Protein AF-A0ABD0NRK8-F1 (afdb_monomer_lite)

Foldseek 3Di:
DFAADPVRDTPDDDDDDPDPADPQRVCCPDPVVVCVVVVNPPFDFFDADVPGPDTDGAADEDEPSHDDDSRYHYDDPCPDPPVPDD

pLDDT: mean 84.79, std 12.43, range [39.47, 96.19]

Radius of gyration: 16.11 Å; chains: 1; bounding box: 48×34×29 Å

Organism: Cirrhinus mrigala (NCBI:txid683832)

Structure (mmCIF, N/CA/C/O backbone):
data_AF-A0ABD0NRK8-F1
#
_entry.id   AF-A0ABD0NRK8-F1
#
loop_
_atom_site.group_PDB
_atom_site.id
_atom_site.type_symbol
_atom_site.label_atom_id
_atom_site.label_alt_id
_atom_site.label_comp_id
_atom_site.label_asym_id
_atom_site.label_entity_id
_atom_site.label_seq_id
_atom_site.pdbx_PDB_ins_code
_atom_site.Cartn_x
_atom_site.Cartn_y
_atom_site.Cartn_z
_atom_site.occupancy
_atom_site.B_iso_or_equiv
_atom_site.auth_seq_id
_atom_site.auth_comp_id
_atom_site.auth_asym_id
_atom_site.auth_atom_id
_atom_site.pdbx_PDB_model_num
ATOM 1 N N . MET A 1 1 ? -10.429 9.072 2.322 1.00 87.56 1 MET A N 1
ATOM 2 C CA . MET A 1 1 ? -9.212 8.408 1.806 1.00 87.56 1 MET A CA 1
ATOM 3 C C . MET A 1 1 ? -9.598 7.440 0.702 1.00 87.56 1 MET A C 1
ATOM 5 O O . MET A 1 1 ? -10.668 6.848 0.784 1.00 87.56 1 MET A O 1
ATOM 9 N N . ALA A 1 2 ? -8.766 7.287 -0.323 1.00 91.88 2 ALA A N 1
ATOM 10 C CA . ALA A 1 2 ? -9.017 6.346 -1.407 1.00 91.88 2 ALA A CA 1
ATOM 11 C C . ALA A 1 2 ? -7.723 5.623 -1.791 1.00 91.88 2 ALA A C 1
ATOM 13 O O . ALA A 1 2 ? -6.648 6.207 -1.685 1.00 91.88 2 ALA A O 1
ATOM 14 N N . ALA A 1 3 ? -7.845 4.373 -2.234 1.00 91.69 3 ALA A N 1
ATOM 15 C CA . ALA A 1 3 ? -6.762 3.618 -2.852 1.00 91.69 3 ALA A CA 1
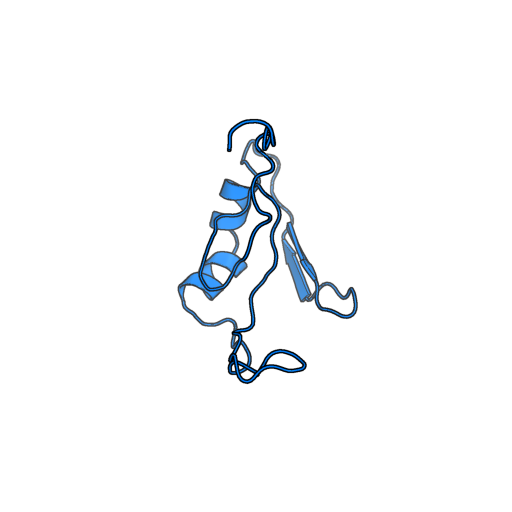ATOM 16 C C . ALA A 1 3 ? -7.071 3.435 -4.340 1.00 91.69 3 ALA A C 1
ATOM 18 O O . ALA A 1 3 ? -8.223 3.206 -4.731 1.00 91.69 3 ALA A O 1
ATOM 19 N N . VAL A 1 4 ? -6.035 3.563 -5.161 1.00 93.56 4 VAL A N 1
ATOM 20 C CA . VAL A 1 4 ? -6.134 3.603 -6.619 1.00 93.56 4 VAL A CA 1
ATOM 21 C C . VAL A 1 4 ? -5.131 2.614 -7.201 1.00 93.56 4 VAL A C 1
ATOM 23 O O . V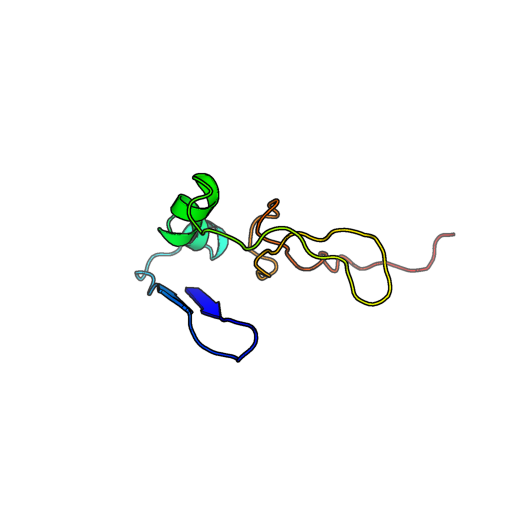AL A 1 4 ? -4.016 2.503 -6.694 1.00 93.56 4 VAL A O 1
ATOM 26 N N . ASP A 1 5 ? -5.536 1.876 -8.232 1.00 91.81 5 ASP A N 1
ATOM 27 C CA . ASP A 1 5 ? -4.648 0.956 -8.942 1.00 91.81 5 ASP A CA 1
ATOM 28 C C . ASP A 1 5 ? -3.743 1.678 -9.961 1.00 91.81 5 ASP A C 1
ATOM 30 O O . ASP A 1 5 ? -3.846 2.883 -10.204 1.00 91.81 5 ASP A O 1
ATOM 34 N N . VAL A 1 6 ? -2.869 0.914 -10.619 1.00 90.25 6 VAL 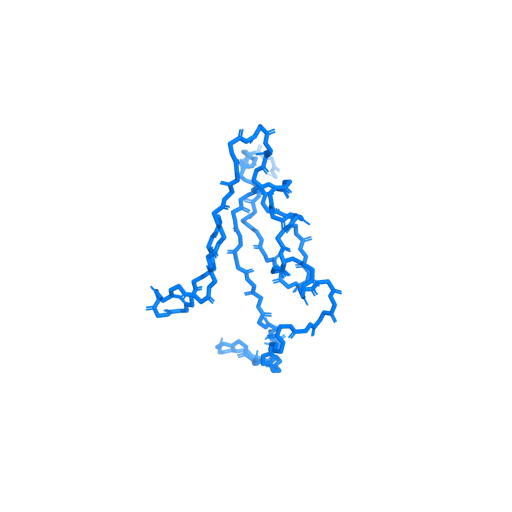A N 1
ATOM 35 C CA . VAL A 1 6 ? -1.962 1.418 -11.668 1.00 90.25 6 VAL A CA 1
ATOM 36 C C . VAL A 1 6 ? -2.683 1.971 -12.907 1.00 90.25 6 VAL A C 1
ATOM 38 O O . VAL A 1 6 ? -2.067 2.658 -13.716 1.00 90.25 6 VAL A O 1
ATOM 41 N N . ASN A 1 7 ? -3.980 1.691 -13.066 1.00 94.38 7 ASN A N 1
ATOM 42 C CA . ASN A 1 7 ? -4.817 2.155 -14.173 1.00 94.38 7 ASN A CA 1
ATOM 43 C C . ASN A 1 7 ? -5.685 3.360 -13.782 1.00 94.38 7 ASN A C 1
ATOM 45 O O . ASN A 1 7 ? -6.648 3.670 -14.488 1.00 94.38 7 ASN A O 1
ATOM 49 N N . TYR A 1 8 ? -5.372 4.026 -12.666 1.00 91.25 8 TYR A N 1
ATOM 50 C CA . TYR A 1 8 ? -6.129 5.157 -12.129 1.00 91.25 8 TYR A CA 1
ATOM 51 C C . TYR A 1 8 ? -7.580 4.815 -11.749 1.00 91.25 8 TYR A C 1
ATOM 53 O O . TYR A 1 8 ? -8.451 5.688 -11.740 1.00 91.25 8 TYR A O 1
ATOM 61 N N . LYS A 1 9 ? -7.867 3.551 -11.417 1.00 94.88 9 LYS A N 1
ATOM 62 C CA . LYS A 1 9 ? -9.188 3.115 -10.953 1.00 94.88 9 LYS A CA 1
ATOM 63 C C . LYS A 1 9 ? -9.231 3.084 -9.434 1.00 94.88 9 LYS A C 1
ATOM 65 O O . LYS A 1 9 ? -8.376 2.478 -8.792 1.00 94.88 9 LYS A O 1
ATOM 70 N N . PHE A 1 10 ? -10.263 3.696 -8.858 1.00 94.00 10 PHE A N 1
ATOM 71 C CA . PHE A 1 10 ? -10.547 3.564 -7.433 1.00 94.00 10 PHE A CA 1
ATOM 72 C C . PHE A 1 10 ? -10.907 2.111 -7.113 1.00 94.00 10 PHE A C 1
ATOM 74 O O . PHE A 1 10 ? -11.912 1.598 -7.603 1.00 94.00 10 PHE A O 1
ATOM 81 N N . ILE A 1 11 ? -10.089 1.465 -6.284 1.00 92.56 11 ILE A N 1
ATOM 82 C CA . ILE A 1 11 ? -10.326 0.102 -5.781 1.00 92.56 11 ILE A CA 1
ATOM 83 C C . ILE A 1 11 ? -10.878 0.113 -4.354 1.00 92.56 11 ILE A C 1
ATOM 85 O O . ILE A 1 11 ? -11.478 -0.858 -3.906 1.00 92.56 11 ILE A O 1
ATOM 89 N N . TYR A 1 12 ? -10.703 1.231 -3.649 1.00 92.25 12 TYR A N 1
ATOM 90 C CA . TYR A 1 12 ? -11.241 1.459 -2.320 1.00 92.25 12 TYR A CA 1
ATOM 91 C C . TYR A 1 12 ? -11.478 2.953 -2.119 1.00 92.25 12 TYR A C 1
ATOM 93 O O . TYR A 1 12 ? -10.647 3.781 -2.497 1.00 92.25 12 TYR A O 1
ATOM 101 N N . ALA A 1 13 ? -12.590 3.301 -1.483 1.00 91.56 13 ALA A N 1
ATOM 102 C CA . ALA A 1 13 ? -12.867 4.656 -1.046 1.00 91.56 13 ALA A CA 1
ATOM 103 C C . ALA A 1 13 ? -13.567 4.611 0.309 1.00 91.56 13 ALA A C 1
ATOM 105 O O . ALA A 1 13 ? -14.521 3.863 0.502 1.00 91.56 13 ALA A O 1
ATOM 106 N N . SER A 1 14 ? -13.103 5.444 1.232 1.00 87.75 14 SER A N 1
ATOM 107 C CA . SER A 1 14 ? -13.755 5.680 2.511 1.00 87.75 14 SER A CA 1
ATOM 108 C C . SER A 1 14 ? -13.930 7.176 2.729 1.00 87.75 14 SER A C 1
ATOM 110 O O . SER A 1 14 ? -12.991 7.970 2.566 1.00 87.75 14 SER A O 1
ATOM 112 N N . VAL A 1 15 ? -15.158 7.552 3.070 1.00 83.94 15 VAL A N 1
ATOM 113 C CA . VAL A 1 15 ? -15.557 8.925 3.371 1.00 83.94 15 VAL A CA 1
ATOM 114 C C . VAL A 1 15 ? -15.461 9.103 4.881 1.00 83.94 15 VAL A C 1
ATOM 116 O O . VAL A 1 15 ? -16.174 8.442 5.630 1.00 83.94 15 VAL A O 1
ATOM 119 N N . GLY A 1 16 ? -14.552 9.970 5.325 1.00 71.81 16 GLY A N 1
ATOM 120 C CA . GLY A 1 16 ? -14.422 10.304 6.742 1.00 71.81 16 GLY A CA 1
ATOM 121 C C . GLY A 1 16 ? -15.610 11.129 7.240 1.00 71.81 16 GLY A C 1
ATOM 122 O O . GLY A 1 16 ? -16.249 11.848 6.470 1.00 71.81 16 GLY A O 1
ATOM 123 N N . THR A 1 17 ? -15.895 11.039 8.537 1.00 65.06 17 THR A N 1
ATOM 124 C CA . THR A 1 17 ? -16.817 11.943 9.233 1.00 65.06 17 THR A CA 1
ATOM 125 C C . THR A 1 17 ? -16.105 13.248 9.604 1.00 65.06 17 THR A C 1
ATOM 127 O O . THR A 1 17 ? -14.877 13.319 9.641 1.00 65.06 17 THR A O 1
ATOM 130 N N . GLN A 1 18 ? -16.874 14.311 9.849 1.00 60.50 18 GLN A N 1
ATOM 131 C CA . GLN A 1 18 ? -16.359 15.650 10.145 1.00 60.50 18 GLN A CA 1
ATOM 132 C C . GLN A 1 18 ? -15.818 15.755 11.580 1.00 60.50 18 GLN A C 1
ATOM 134 O O . GLN A 1 18 ? -16.379 16.450 12.422 1.00 60.50 18 GLN A O 1
ATOM 139 N N . GLU A 1 19 ? -14.712 15.076 11.862 1.00 61.47 19 GLU A N 1
ATOM 140 C CA . GLU A 1 19 ? -13.961 15.223 13.108 1.00 61.47 19 GLU A CA 1
ATOM 141 C C . GLU A 1 19 ? -12.493 15.547 12.811 1.00 61.47 19 GLU A C 1
ATOM 143 O O . GLU A 1 19 ? -11.965 15.203 11.755 1.00 61.47 19 GLU A O 1
ATOM 148 N N . ARG A 1 20 ? -11.832 16.261 13.733 1.00 65.38 20 ARG A N 1
ATOM 149 C CA . ARG A 1 20 ? -10.422 16.690 13.640 1.00 65.38 20 ARG A CA 1
ATOM 150 C C . ARG A 1 20 ? -9.455 15.505 13.794 1.00 65.38 20 ARG A C 1
ATOM 152 O O . ARG A 1 20 ? -8.612 15.499 14.688 1.00 65.38 20 ARG A O 1
ATOM 159 N N . VAL A 1 21 ? -9.586 14.493 12.953 1.00 73.88 21 VAL A N 1
ATOM 160 C CA . VAL A 1 21 ? -8.663 13.365 12.898 1.00 73.88 21 VAL A CA 1
ATOM 161 C C . VAL A 1 21 ? -7.609 13.686 11.842 1.00 73.88 21 VAL A C 1
ATOM 163 O O . VAL A 1 21 ? -7.943 14.132 10.748 1.00 73.88 21 VAL A O 1
ATOM 166 N N . SER A 1 22 ? -6.329 13.519 12.179 1.00 81.69 22 SER A N 1
ATOM 167 C CA . SER A 1 22 ? -5.252 13.633 11.189 1.00 81.69 22 SER A CA 1
ATOM 168 C C . SER A 1 22 ? -5.401 12.552 10.117 1.00 81.69 22 SER A C 1
ATOM 170 O O . SER A 1 22 ? -5.978 11.502 10.390 1.00 81.69 22 SER A O 1
ATOM 172 N N . ASP A 1 23 ? -4.828 12.746 8.929 1.00 80.25 23 ASP A N 1
ATOM 173 C CA . ASP A 1 23 ? -4.882 11.730 7.864 1.00 80.25 23 ASP A CA 1
ATOM 174 C C . ASP A 1 23 ? -4.314 10.377 8.327 1.00 80.25 23 ASP A C 1
ATOM 176 O O . ASP A 1 23 ? -4.894 9.325 8.061 1.00 80.25 23 ASP A O 1
ATOM 180 N N . ALA A 1 24 ? -3.250 10.410 9.137 1.00 80.88 24 ALA A N 1
ATOM 181 C CA . ALA A 1 24 ? -2.682 9.235 9.798 1.00 80.88 24 ALA A CA 1
ATOM 182 C C . ALA A 1 24 ? -3.684 8.538 10.738 1.00 80.88 24 ALA A C 1
ATOM 184 O O . ALA A 1 24 ? -3.790 7.312 10.756 1.00 80.88 24 ALA A O 1
ATOM 185 N N . GLY A 1 25 ? -4.420 9.325 11.528 1.00 84.25 25 GLY A N 1
ATOM 186 C CA . GLY A 1 25 ? -5.443 8.813 12.433 1.00 84.25 25 GLY A CA 1
ATOM 187 C C . GLY A 1 25 ? -6.653 8.269 11.681 1.00 84.25 25 GLY A C 1
ATOM 188 O O . GLY A 1 25 ? -7.202 7.249 12.086 1.00 84.25 25 GLY A O 1
ATOM 189 N N . LEU A 1 26 ? -7.041 8.901 10.569 1.00 84.88 26 LEU A N 1
ATOM 190 C CA . LEU A 1 26 ? -8.117 8.417 9.715 1.00 84.88 26 LEU A CA 1
ATOM 191 C C . LEU A 1 26 ? -7.721 7.073 9.109 1.00 84.88 26 LEU A C 1
ATOM 193 O O . LEU A 1 26 ? -8.491 6.128 9.230 1.00 84.88 26 LEU A O 1
ATOM 197 N N . PHE A 1 27 ? -6.513 6.974 8.539 1.00 86.56 27 PHE A N 1
ATOM 198 C CA . PHE A 1 27 ? -5.973 5.735 7.979 1.00 86.56 27 PHE A CA 1
ATOM 199 C C . PHE A 1 27 ? -6.006 4.584 8.989 1.00 86.56 27 PHE A C 1
ATOM 201 O O . PHE A 1 27 ? -6.509 3.513 8.661 1.00 86.56 27 PHE A O 1
ATOM 208 N N . ALA A 1 28 ? -5.561 4.821 10.226 1.00 86.38 28 ALA A N 1
ATOM 209 C CA . ALA A 1 28 ? -5.543 3.808 11.282 1.00 86.38 28 ALA A CA 1
ATOM 210 C C . ALA A 1 28 ? -6.934 3.252 11.652 1.00 86.38 28 ALA A C 1
ATOM 212 O O . ALA A 1 28 ? -7.025 2.148 12.181 1.00 86.38 28 ALA A O 1
ATOM 213 N N . HIS A 1 29 ? -8.013 3.991 11.375 1.00 88.19 29 HIS A N 1
ATOM 214 C CA . HIS A 1 29 ? -9.391 3.551 11.628 1.00 88.19 29 HIS A CA 1
ATOM 215 C C . HIS A 1 29 ? -10.077 2.946 10.396 1.00 88.19 29 HIS A C 1
ATOM 217 O O . HIS A 1 29 ? -11.231 2.533 10.487 1.00 88.19 29 HIS A O 1
ATOM 223 N N . LEU A 1 30 ? -9.413 2.904 9.237 1.00 88.62 30 LEU A N 1
ATOM 224 C CA . LEU A 1 30 ? -9.996 2.320 8.033 1.00 88.62 30 LEU A CA 1
ATOM 225 C C . LEU A 1 30 ? -10.003 0.796 8.113 1.00 88.62 30 LEU A C 1
ATOM 227 O O . LEU A 1 30 ? -8.996 0.185 8.471 1.00 88.62 30 LEU A O 1
ATOM 231 N N . ASP A 1 31 ? -11.086 0.186 7.626 1.00 91.19 31 ASP A N 1
ATOM 232 C CA . ASP A 1 31 ? -11.142 -1.262 7.404 1.00 91.19 31 ASP A CA 1
ATOM 233 C C . ASP A 1 31 ? -9.987 -1.728 6.508 1.00 91.19 31 ASP A C 1
ATOM 235 O O . ASP A 1 31 ? -9.395 -2.769 6.762 1.00 91.19 31 ASP A O 1
ATOM 239 N N . LEU A 1 32 ? -9.573 -0.904 5.536 1.00 90.50 32 LEU A N 1
ATOM 240 C CA . LEU A 1 32 ? -8.370 -1.150 4.738 1.00 90.50 32 LEU A CA 1
ATOM 241 C C . LEU A 1 32 ? -7.127 -1.397 5.611 1.00 90.50 32 LEU A C 1
ATOM 243 O O . LEU A 1 32 ? -6.418 -2.369 5.384 1.00 90.50 32 LEU A O 1
ATOM 247 N N . CYS A 1 33 ? -6.871 -0.551 6.616 1.00 90.31 33 CYS A N 1
ATOM 248 C CA . CYS A 1 33 ? -5.716 -0.705 7.504 1.00 90.31 33 CYS A CA 1
ATOM 249 C C . CYS A 1 33 ? -5.833 -1.975 8.357 1.00 90.31 33 CYS A C 1
ATOM 251 O O . CYS A 1 33 ? -4.845 -2.671 8.570 1.00 90.31 33 CYS A O 1
ATOM 253 N N . LYS A 1 34 ? -7.047 -2.324 8.790 1.00 92.38 34 LYS A N 1
ATOM 254 C CA . LYS A 1 34 ? -7.300 -3.558 9.536 1.00 92.38 34 LYS A CA 1
ATOM 255 C C . LYS A 1 34 ? -7.032 -4.809 8.693 1.00 92.38 34 LYS A C 1
ATOM 257 O O . LYS A 1 34 ? -6.387 -5.736 9.173 1.00 92.38 34 LYS A O 1
ATOM 262 N N . GLU A 1 35 ? -7.491 -4.839 7.445 1.00 91.75 35 GLU A N 1
ATOM 263 C CA . GLU A 1 35 ? -7.232 -5.958 6.529 1.00 91.75 35 GLU A CA 1
ATOM 264 C C . GLU A 1 35 ? -5.741 -6.055 6.161 1.00 91.75 35 GLU A C 1
ATOM 266 O O . GLU A 1 35 ? -5.211 -7.156 6.009 1.00 91.75 35 GLU A O 1
ATOM 271 N N . MET A 1 36 ? -5.042 -4.916 6.079 1.00 91.69 36 MET A N 1
ATOM 272 C CA . MET A 1 36 ? -3.579 -4.862 5.958 1.00 91.69 36 MET A CA 1
ATOM 273 C C . MET A 1 36 ? -2.890 -5.499 7.170 1.00 91.69 36 MET A C 1
ATOM 275 O O . MET A 1 36 ? -2.051 -6.380 7.004 1.00 91.69 36 MET A O 1
ATOM 279 N N . ASP A 1 37 ? -3.288 -5.122 8.390 1.00 91.31 37 ASP A N 1
ATOM 280 C CA . ASP A 1 37 ? -2.739 -5.675 9.639 1.00 91.31 37 ASP A CA 1
ATOM 281 C C . ASP A 1 37 ? -2.955 -7.188 9.767 1.00 91.31 37 ASP A C 1
ATOM 283 O O . ASP A 1 37 ? -2.136 -7.892 10.358 1.00 91.31 37 ASP A O 1
ATOM 287 N N . GLN A 1 38 ? -4.053 -7.696 9.206 1.00 92.31 38 GLN A N 1
ATOM 288 C CA . GLN A 1 38 ? -4.382 -9.120 9.202 1.00 92.31 38 GLN A CA 1
ATOM 289 C C . GLN A 1 38 ? -3.764 -9.887 8.022 1.00 92.31 38 GLN A C 1
ATOM 291 O O . GLN A 1 38 ? -3.857 -11.113 7.991 1.00 92.31 38 GLN A O 1
ATOM 296 N N . GLY A 1 39 ? -3.136 -9.202 7.059 1.00 88.69 39 GLY A N 1
ATOM 297 C CA . GLY A 1 39 ? -2.566 -9.822 5.859 1.00 88.69 39 GLY A CA 1
ATOM 298 C C . GLY A 1 39 ? -3.611 -10.338 4.861 1.00 88.69 39 GLY A C 1
ATOM 299 O O . GLY A 1 39 ? -3.306 -11.209 4.051 1.00 88.69 39 GLY A O 1
ATOM 300 N N . GLN A 1 40 ? -4.835 -9.809 4.902 1.00 91.31 40 GLN A N 1
ATOM 301 C CA . GLN A 1 40 ? -5.997 -10.336 4.172 1.00 91.31 40 GLN A CA 1
ATOM 302 C C . GLN A 1 40 ? -6.218 -9.688 2.800 1.00 91.31 40 GLN A C 1
ATOM 304 O O . GLN A 1 40 ? -7.082 -10.116 2.034 1.00 91.31 40 GLN A O 1
ATOM 309 N N . LEU A 1 41 ? -5.411 -8.684 2.446 1.00 86.38 41 LEU A N 1
ATOM 310 C CA . LEU A 1 41 ? -5.502 -7.999 1.154 1.00 86.38 41 LEU A CA 1
ATOM 311 C C . LEU A 1 41 ? -5.053 -8.839 -0.051 1.00 86.38 41 LEU A C 1
ATOM 313 O O . LEU A 1 41 ? -5.163 -8.366 -1.179 1.00 86.38 41 LEU A O 1
ATOM 317 N N . ASN A 1 42 ? -4.595 -10.079 0.165 1.00 86.44 42 ASN A N 1
ATOM 318 C CA . ASN A 1 42 ? -4.223 -11.027 -0.890 1.00 86.44 42 ASN A CA 1
ATOM 319 C C . ASN A 1 42 ? -3.304 -10.404 -1.956 1.00 86.44 42 ASN A C 1
ATOM 321 O O . ASN A 1 42 ? -3.573 -10.497 -3.156 1.00 86.44 42 ASN A O 1
ATOM 325 N N . PHE A 1 43 ? -2.225 -9.747 -1.517 1.00 88.00 43 PHE A N 1
ATOM 326 C CA . PHE A 1 43 ? -1.217 -9.229 -2.438 1.00 88.00 43 PHE A CA 1
ATOM 327 C C . PHE A 1 43 ? -0.655 -10.359 -3.316 1.00 88.00 43 PHE A C 1
ATOM 329 O O . PHE A 1 43 ? -0.478 -11.483 -2.828 1.00 88.00 43 PHE A O 1
ATOM 336 N N . PRO A 1 44 ? -0.340 -10.081 -4.593 1.00 90.19 44 PRO A N 1
ATOM 337 C CA . PRO A 1 44 ? 0.388 -11.032 -5.416 1.00 90.19 44 PRO A CA 1
ATOM 338 C C . PRO A 1 44 ? 1.738 -11.391 -4.773 1.00 90.19 44 PRO A C 1
ATOM 340 O O . PRO A 1 44 ? 2.291 -10.594 -4.002 1.00 90.19 44 PRO A O 1
ATOM 343 N N . PRO A 1 45 ? 2.292 -12.577 -5.080 1.00 91.62 45 PRO A N 1
ATOM 344 C CA . PRO A 1 45 ? 3.633 -12.926 -4.635 1.00 91.62 45 PRO A CA 1
ATOM 345 C C . PRO A 1 45 ? 4.661 -11.907 -5.164 1.00 91.62 45 PRO A C 1
ATOM 347 O O . PRO A 1 45 ? 4.439 -11.328 -6.227 1.00 91.62 45 PRO A O 1
ATOM 350 N N . PRO A 1 46 ? 5.781 -11.684 -4.453 1.00 93.75 46 PRO A N 1
ATOM 351 C CA . PRO A 1 46 ? 6.834 -10.780 -4.906 1.00 93.75 46 PRO A CA 1
ATOM 352 C C . PRO A 1 46 ? 7.332 -11.103 -6.320 1.00 93.75 46 PRO A C 1
ATOM 354 O O . PRO A 1 46 ? 7.519 -12.273 -6.659 1.00 93.75 46 PRO A O 1
ATOM 357 N N . GLU A 1 47 ? 7.603 -10.061 -7.106 1.00 94.75 47 GLU A N 1
ATOM 358 C CA . GLU A 1 47 ? 8.118 -10.164 -8.476 1.00 94.75 47 GLU A CA 1
ATOM 359 C C . GLU A 1 47 ? 9.469 -9.443 -8.613 1.00 94.75 47 GLU A C 1
ATOM 361 O O . GLU A 1 47 ? 9.722 -8.465 -7.902 1.00 94.75 47 GLU A O 1
ATOM 366 N N . PRO A 1 48 ? 10.371 -9.908 -9.498 1.00 96.19 48 PRO A N 1
ATOM 367 C CA . PRO A 1 48 ? 11.653 -9.251 -9.714 1.00 96.19 48 PRO A CA 1
ATOM 368 C C . PRO A 1 48 ? 11.468 -7.856 -10.321 1.00 96.19 48 PRO A C 1
ATOM 370 O O . PRO A 1 48 ? 10.642 -7.650 -11.213 1.00 96.19 48 PRO A O 1
ATOM 373 N N . LEU A 1 49 ? 12.270 -6.891 -9.869 1.00 93.00 49 LEU A N 1
ATOM 374 C CA . LEU A 1 49 ? 12.293 -5.564 -10.483 1.00 93.00 49 LEU A CA 1
ATOM 375 C C . LEU A 1 49 ? 12.760 -5.639 -11.948 1.00 93.00 49 LEU A C 1
ATOM 377 O O . LEU A 1 49 ? 13.593 -6.481 -12.295 1.00 93.00 49 LEU A O 1
ATOM 381 N N . PRO A 1 50 ? 12.308 -4.716 -12.819 1.00 93.50 50 PRO A N 1
ATOM 382 C CA . PRO A 1 50 ? 12.828 -4.631 -14.177 1.00 93.50 50 PRO A CA 1
ATOM 383 C C . PRO A 1 50 ? 14.356 -4.549 -14.152 1.00 93.50 50 PRO A C 1
ATOM 385 O O . PRO A 1 50 ? 14.920 -3.716 -13.444 1.00 93.50 50 PRO A O 1
ATOM 388 N N . SER A 1 51 ? 15.028 -5.398 -14.933 1.00 94.06 51 SER A N 1
ATOM 389 C CA . SER A 1 51 ? 16.497 -5.479 -15.025 1.00 94.06 51 SER A CA 1
ATOM 390 C C . SER A 1 51 ? 17.245 -5.884 -13.740 1.00 94.06 51 SER A C 1
ATOM 392 O O . SER A 1 51 ? 18.444 -5.635 -13.633 1.00 94.06 51 SER A O 1
ATOM 394 N N . SER A 1 52 ? 16.578 -6.525 -12.775 1.00 94.75 52 SER A N 1
ATOM 395 C CA . SER A 1 52 ? 17.207 -6.992 -11.535 1.00 94.75 52 SER A CA 1
ATOM 396 C C . SER A 1 52 ? 16.640 -8.332 -11.061 1.00 94.75 52 SER A C 1
ATOM 398 O O . SER A 1 52 ? 15.466 -8.615 -11.254 1.00 94.75 52 SER A O 1
ATOM 400 N N . ASP A 1 53 ? 17.456 -9.120 -10.360 1.00 94.50 53 ASP A N 1
ATOM 401 C CA . ASP A 1 53 ? 17.014 -10.335 -9.655 1.00 94.50 53 ASP A CA 1
ATOM 402 C C . ASP A 1 53 ? 16.453 -10.032 -8.248 1.00 94.50 53 ASP A C 1
ATOM 404 O O . ASP A 1 53 ? 16.150 -10.939 -7.469 1.00 94.50 53 ASP A O 1
ATOM 408 N N . ILE A 1 54 ? 16.332 -8.749 -7.889 1.00 94.81 54 ILE A N 1
ATOM 409 C CA . ILE A 1 54 ? 15.768 -8.314 -6.610 1.00 94.81 54 ILE A CA 1
ATOM 410 C C . ILE A 1 54 ? 14.252 -8.521 -6.637 1.00 94.81 54 ILE A C 1
ATOM 412 O O . ILE A 1 54 ? 13.531 -7.795 -7.322 1.00 94.81 54 ILE A O 1
ATOM 416 N N . MET A 1 55 ? 13.781 -9.490 -5.850 1.00 95.00 55 MET A N 1
ATOM 417 C CA . MET A 1 55 ? 12.359 -9.738 -5.602 1.00 95.00 55 MET A CA 1
ATOM 418 C C . MET A 1 55 ? 11.757 -8.595 -4.785 1.00 95.00 55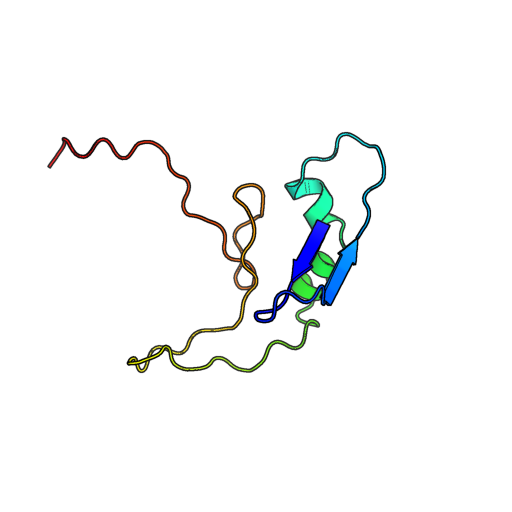 MET A C 1
ATOM 420 O O . MET A 1 55 ? 12.188 -8.340 -3.658 1.00 95.00 55 MET A O 1
ATOM 424 N N . MET A 1 56 ? 10.742 -7.936 -5.336 1.00 92.69 56 MET A N 1
ATOM 425 C CA . MET A 1 56 ? 10.059 -6.815 -4.709 1.00 92.69 56 MET A CA 1
ATOM 426 C C . MET A 1 56 ? 8.610 -7.186 -4.370 1.00 92.69 56 MET A C 1
ATOM 428 O O . MET A 1 56 ? 7.870 -7.623 -5.254 1.00 92.69 56 MET A O 1
ATOM 432 N N . PRO A 1 57 ? 8.172 -7.024 -3.109 1.00 92.75 57 PRO A N 1
ATOM 433 C CA . PRO A 1 57 ? 6.771 -7.205 -2.756 1.00 92.75 57 PRO A CA 1
ATOM 434 C C . PRO A 1 57 ? 5.911 -6.063 -3.311 1.00 92.75 57 PRO A C 1
ATOM 436 O O . PRO A 1 57 ? 6.370 -4.929 -3.472 1.00 92.75 57 PRO A O 1
ATOM 439 N N . TYR A 1 58 ? 4.634 -6.356 -3.543 1.00 91.88 58 TYR A N 1
ATOM 440 C CA . TYR A 1 58 ? 3.632 -5.334 -3.827 1.00 91.88 58 TYR A CA 1
ATOM 441 C C . TYR A 1 58 ? 3.235 -4.614 -2.541 1.00 91.88 58 TYR A C 1
ATOM 443 O O . TYR A 1 58 ? 3.032 -5.238 -1.502 1.00 91.88 58 TYR A O 1
ATOM 451 N N . MET A 1 59 ? 3.108 -3.294 -2.624 1.00 92.44 59 MET A N 1
ATOM 452 C CA . MET A 1 59 ? 2.757 -2.430 -1.500 1.00 92.44 59 MET A CA 1
ATOM 453 C C . MET A 1 59 ? 2.022 -1.191 -2.002 1.00 92.44 59 MET A C 1
ATOM 455 O O . MET A 1 59 ? 2.162 -0.797 -3.163 1.00 92.44 59 MET A O 1
ATOM 459 N N . PHE A 1 60 ? 1.264 -0.553 -1.117 1.00 92.88 60 PHE A N 1
ATOM 460 C CA . PHE A 1 60 ? 0.694 0.758 -1.395 1.00 92.88 60 PHE A CA 1
ATOM 461 C C . PHE A 1 60 ? 1.754 1.852 -1.303 1.00 92.88 60 PHE A C 1
ATOM 463 O O . PHE A 1 60 ? 2.743 1.731 -0.579 1.00 92.88 60 PHE A O 1
ATOM 470 N N . VAL A 1 61 ? 1.503 2.957 -1.999 1.00 92.50 61 VAL A N 1
ATOM 471 C CA . VAL A 1 61 ? 2.260 4.198 -1.841 1.00 92.50 61 VAL 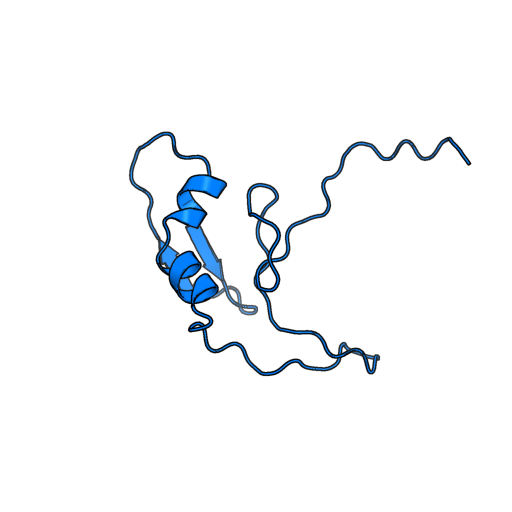A CA 1
ATOM 472 C C . VAL A 1 61 ? 1.323 5.234 -1.234 1.00 92.50 61 VAL A C 1
ATOM 474 O O . VAL A 1 61 ? 0.309 5.588 -1.835 1.00 92.50 61 VAL A O 1
ATOM 477 N N . GLY A 1 62 ? 1.638 5.659 -0.016 1.00 91.56 62 GLY A N 1
ATOM 478 C CA . GLY A 1 62 ? 0.909 6.683 0.724 1.00 91.56 62 GLY A CA 1
ATOM 479 C C . GLY A 1 62 ? 1.553 8.059 0.600 1.00 91.56 62 GLY A C 1
ATOM 480 O O . GLY A 1 62 ? 2.609 8.219 -0.008 1.00 91.56 62 GLY A O 1
ATOM 481 N N . ASP A 1 63 ? 0.918 9.057 1.204 1.00 88.31 63 ASP A N 1
ATOM 482 C CA . ASP A 1 63 ? 1.508 10.382 1.395 1.00 88.31 63 ASP A CA 1
ATOM 483 C C . ASP A 1 63 ? 2.469 10.415 2.603 1.00 88.31 63 ASP A C 1
ATOM 485 O O . ASP A 1 63 ? 2.733 9.405 3.256 1.00 88.31 63 ASP A O 1
ATOM 489 N N . GLU A 1 64 ? 3.025 11.589 2.910 1.00 85.94 64 GLU A N 1
ATOM 490 C CA . GLU A 1 64 ? 3.951 11.770 4.037 1.00 85.94 64 GLU A CA 1
ATOM 491 C C . GLU A 1 64 ? 3.305 11.501 5.412 1.00 85.94 64 GLU A C 1
ATOM 493 O O . GLU A 1 64 ? 3.997 11.072 6.347 1.00 85.94 64 GLU A O 1
ATOM 498 N N . ALA A 1 65 ? 1.991 11.725 5.532 1.00 85.56 65 ALA A N 1
ATOM 499 C CA . ALA A 1 65 ? 1.232 11.516 6.761 1.00 85.56 65 ALA A CA 1
ATOM 500 C C . ALA A 1 65 ? 0.974 10.027 7.038 1.00 85.56 65 ALA A C 1
ATOM 502 O O . ALA A 1 65 ? 0.738 9.648 8.187 1.00 85.56 65 ALA A O 1
ATOM 503 N N . CYS A 1 66 ? 1.071 9.169 6.023 1.00 86.56 66 CYS A N 1
ATOM 504 C CA . CYS A 1 66 ? 0.959 7.728 6.187 1.00 86.56 66 CYS A CA 1
ATOM 505 C C . CYS A 1 66 ? 2.101 7.146 7.055 1.00 86.56 66 CYS A C 1
ATOM 507 O O . CYS A 1 66 ? 3.246 7.621 7.029 1.00 86.56 66 CYS A O 1
ATOM 509 N N . PRO A 1 67 ? 1.832 6.089 7.842 1.00 87.25 67 PRO A N 1
ATOM 510 C CA . PRO A 1 67 ? 2.881 5.349 8.535 1.00 87.25 67 PRO A CA 1
ATOM 511 C C . PRO A 1 67 ? 3.727 4.539 7.539 1.0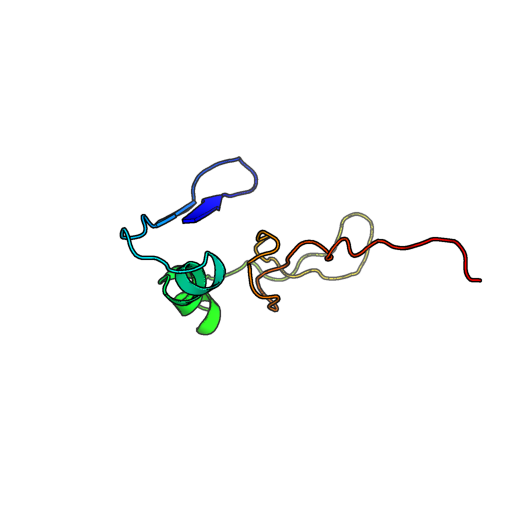0 87.25 67 PRO A C 1
ATOM 513 O O . PRO A 1 67 ? 3.214 4.045 6.540 1.00 87.25 67 PRO A O 1
ATOM 516 N N . LEU A 1 68 ? 5.024 4.372 7.823 1.00 88.19 68 LEU A N 1
ATOM 517 C CA . LEU A 1 68 ? 5.879 3.459 7.056 1.00 88.19 68 LEU A CA 1
ATOM 518 C C . LEU A 1 68 ? 5.634 2.022 7.537 1.00 88.19 68 LEU A C 1
ATOM 520 O O . LEU A 1 68 ? 5.773 1.755 8.733 1.00 88.19 68 LEU A O 1
ATOM 524 N N . ARG A 1 69 ? 5.281 1.114 6.623 1.00 88.44 69 ARG A N 1
ATOM 525 C CA . ARG A 1 69 ? 4.972 -0.298 6.907 1.00 88.44 69 ARG A CA 1
ATOM 526 C C . ARG A 1 69 ? 5.514 -1.214 5.794 1.00 88.44 69 ARG A C 1
ATOM 528 O O . ARG A 1 69 ? 5.821 -0.715 4.714 1.00 88.44 69 ARG A O 1
ATOM 535 N N . PRO A 1 70 ? 5.605 -2.543 6.004 1.00 87.56 70 PRO A N 1
ATOM 536 C CA . PRO A 1 70 ? 6.013 -3.487 4.953 1.00 87.56 70 PRO A CA 1
ATOM 537 C C . PRO A 1 70 ? 5.112 -3.480 3.704 1.00 87.56 70 PRO A C 1
ATOM 539 O O . PRO A 1 70 ? 5.555 -3.841 2.622 1.00 87.56 70 PRO A O 1
ATOM 542 N N . ASP A 1 71 ? 3.857 -3.067 3.869 1.00 90.62 71 ASP A N 1
ATOM 543 C CA . ASP A 1 71 ? 2.777 -3.038 2.879 1.00 90.62 71 ASP A CA 1
ATOM 544 C C . ASP A 1 71 ? 2.355 -1.604 2.482 1.00 90.62 71 ASP A C 1
ATOM 546 O O . ASP A 1 71 ? 1.440 -1.427 1.673 1.00 90.62 71 ASP A O 1
ATOM 550 N N . LEU A 1 72 ? 3.030 -0.576 3.021 1.00 92.06 72 LEU A N 1
ATOM 551 C CA . LEU A 1 72 ? 2.789 0.842 2.736 1.00 92.06 72 LEU A CA 1
ATOM 552 C C . LEU A 1 72 ? 4.098 1.639 2.761 1.00 92.06 72 LEU A C 1
ATOM 554 O O . LEU A 1 72 ? 4.659 1.929 3.823 1.00 92.06 72 LEU A O 1
ATOM 558 N N . MET A 1 73 ? 4.562 2.038 1.580 1.00 92.56 73 MET A N 1
ATOM 559 C CA . MET A 1 73 ? 5.689 2.948 1.422 1.00 92.56 73 MET A CA 1
ATOM 560 C C . MET A 1 73 ? 5.206 4.396 1.468 1.00 92.56 73 MET A C 1
ATOM 562 O O . MET A 1 73 ? 4.128 4.724 0.976 1.00 92.56 73 MET A O 1
ATOM 566 N N . LYS A 1 74 ? 6.034 5.278 2.025 1.00 90.75 74 LYS A N 1
ATOM 567 C CA . LYS A 1 74 ? 5.805 6.722 2.012 1.00 90.75 74 LYS A CA 1
ATOM 568 C C . LYS A 1 74 ? 7.006 7.467 1.433 1.00 90.75 74 LYS A C 1
ATOM 570 O O . LYS A 1 74 ? 8.113 6.919 1.465 1.00 90.75 74 LYS A O 1
ATOM 575 N N . PRO A 1 75 ? 6.824 8.703 0.938 1.00 88.31 75 PRO A N 1
ATOM 576 C CA . PRO A 1 75 ? 7.916 9.511 0.430 1.00 88.31 75 PRO A CA 1
ATOM 577 C C . PRO A 1 75 ? 8.982 9.718 1.501 1.00 88.31 75 PRO A C 1
ATOM 579 O O . PRO A 1 75 ? 8.682 9.852 2.692 1.00 88.31 75 PRO A O 1
ATOM 582 N N . TYR A 1 76 ? 10.238 9.774 1.069 1.00 85.44 76 TYR A N 1
ATOM 583 C CA . TYR A 1 76 ? 11.320 10.176 1.952 1.00 85.44 76 TYR A CA 1
ATOM 584 C C . TYR A 1 76 ? 11.071 11.621 2.421 1.00 85.44 76 TYR A C 1
ATOM 586 O O . TYR A 1 76 ? 10.817 12.488 1.580 1.00 85.44 76 TYR A O 1
ATOM 594 N N . PRO A 1 77 ? 11.118 11.910 3.734 1.00 76.94 77 PRO A N 1
ATOM 595 C CA . PRO A 1 77 ? 10.858 13.252 4.231 1.00 76.94 77 PRO A CA 1
ATOM 596 C C . PRO A 1 77 ? 11.953 14.201 3.733 1.00 76.94 77 PRO A C 1
ATOM 598 O O . PRO A 1 77 ? 13.125 14.053 4.084 1.00 76.94 77 PRO A O 1
ATOM 601 N N . ASN A 1 78 ? 11.571 15.197 2.931 1.00 69.00 78 ASN A N 1
ATOM 602 C CA . ASN A 1 78 ? 12.464 16.242 2.425 1.00 69.00 78 ASN A CA 1
ATOM 603 C C . ASN A 1 78 ? 12.827 17.235 3.543 1.00 69.00 78 ASN A C 1
ATOM 605 O O . ASN A 1 78 ? 12.484 18.415 3.496 1.00 69.00 78 ASN A O 1
ATOM 609 N N . LYS A 1 79 ? 13.530 16.775 4.581 1.00 63.66 79 LYS A N 1
ATOM 610 C CA . LYS A 1 79 ? 14.263 17.677 5.472 1.00 63.66 79 LYS A CA 1
ATOM 611 C C . LYS A 1 79 ? 15.513 18.107 4.721 1.00 63.66 79 LYS A C 1
ATOM 613 O O . LYS A 1 79 ? 16.348 17.254 4.444 1.00 63.66 79 LYS A O 1
ATOM 618 N N . GLN A 1 80 ? 15.570 19.390 4.353 1.00 58.75 80 GLN A N 1
ATOM 619 C CA . GLN A 1 80 ? 16.677 20.073 3.674 1.00 58.75 80 GLN A CA 1
ATOM 620 C C . GLN A 1 80 ? 18.009 19.319 3.805 1.00 58.75 80 GLN A C 1
ATOM 622 O O . GLN A 1 80 ? 18.678 19.393 4.834 1.00 58.75 80 GLN A O 1
ATOM 627 N N . MET A 1 81 ? 18.374 18.575 2.762 1.00 57.03 81 MET A N 1
ATOM 628 C CA . MET A 1 81 ? 19.730 18.067 2.616 1.00 57.03 81 MET A CA 1
ATOM 629 C C . MET A 1 81 ? 20.587 19.257 2.184 1.00 57.03 81 MET A C 1
ATOM 631 O O . MET A 1 81 ? 20.687 19.553 0.995 1.00 57.03 81 MET A O 1
ATOM 635 N N . ASP A 1 82 ? 21.142 19.991 3.150 1.00 56.12 82 ASP A N 1
ATOM 636 C CA . ASP A 1 82 ? 22.228 20.931 2.870 1.00 56.12 82 ASP A CA 1
ATOM 637 C C . ASP A 1 82 ? 23.419 20.102 2.372 1.00 56.12 82 ASP A C 1
ATOM 639 O O . ASP A 1 82 ? 24.106 19.426 3.136 1.00 56.12 82 ASP A O 1
ATOM 643 N N . HIS A 1 83 ? 23.635 20.105 1.058 1.00 58.47 83 HIS A N 1
ATOM 644 C CA . HIS A 1 83 ? 24.679 19.340 0.370 1.00 58.47 83 HIS A CA 1
ATOM 645 C C . HIS A 1 83 ? 26.102 19.899 0.586 1.00 58.47 83 HIS A C 1
ATOM 647 O O . HIS A 1 83 ? 26.978 19.717 -0.255 1.00 58.47 83 HIS A O 1
ATOM 653 N N . SER A 1 84 ? 26.370 20.577 1.702 1.00 52.78 84 SER A N 1
ATOM 654 C CA . SER A 1 84 ? 27.639 21.267 1.953 1.00 52.78 84 SER A CA 1
ATOM 655 C C . SER A 1 84 ? 28.302 20.880 3.272 1.00 52.78 84 SER A C 1
ATOM 657 O O . SER A 1 84 ? 28.752 21.767 3.989 1.00 52.78 84 SER A O 1
ATOM 659 N N . GLN A 1 85 ? 28.395 19.584 3.587 1.00 47.66 85 GLN A N 1
ATOM 660 C CA . GLN A 1 85 ? 29.446 19.040 4.462 1.00 47.66 85 GLN A CA 1
ATOM 661 C C . GLN A 1 85 ? 29.803 17.604 4.044 1.00 47.66 85 GLN A C 1
ATOM 663 O O . GLN A 1 85 ? 29.232 16.641 4.551 1.00 47.66 85 GLN A O 1
ATOM 668 N N . GLN A 1 86 ? 30.763 17.473 3.127 1.00 39.47 86 GLN A N 1
ATOM 669 C CA . GLN A 1 86 ? 31.670 16.327 3.043 1.00 39.47 86 GLN A CA 1
ATOM 670 C C . GLN A 1 86 ? 33.044 16.811 2.583 1.00 39.47 86 GLN A C 1
ATOM 672 O O . GLN A 1 86 ? 33.076 17.737 1.740 1.00 39.47 86 GLN A O 1
#

Secondary structure (DSSP, 8-state):
-EEE-TTS-EEEE----SS---HHHHHHTSHHHHHHHTTTT-PPPPEEPTTS--EE---EE--TTSPPBTTEE-PPP---------

Sequence (86 aa):
MAAVDVNYKFIYASVGTQERVSDAGLFAHLDLCKEMDQGQLNFPPPEPLPSSDIMMPYMFVGDEACPLRPDLMKPYPNKQMDHSQQ